Protein AF-A0A8S3HE73-F1 (afdb_monomer)

pLDDT: mean 87.3, std 14.43, range [41.81, 98.06]

Sequence (164 aa):
MGNTDSKVDFRVAVVQLTSRSQQIEANDESFWDQFWSDKISSVQDIFALVPAAEIRALREELPSNLATLCNKLVDRLQLATEHSCQTQRDQTAAINCVRLLTRLLPYIFEEPEWRGFFWSDIPTGQQQATSNGEYASKPPLAERLLQTLADLLFCPDFTVASKK

Radius of gyration: 16.89 Å; Cα contacts (8 Å, |Δi|>4): 157; chains: 1; bounding box: 48×29×42 Å

Nearest PDB structures (foldseek):
  3euh-assembly1_B  TM=2.534E-01  e=1.712E+00  Escherichia coli K-12

Foldseek 3Di:
DQQVVLLVVLLVLLCVLLDQPDQDDLPPCVSLVSQLFPSDDDLVSVPVSNDLVSLLSCCPRPVVSVLSSLLSLLVLLVVLLVVLVPDPSSLSSNVSSVSNCVNRVVSNVVDVVCCCQQQPFDQPPDPDDDPPRDPPTDGGSNVSNVVSVVSQCPRYPRNDDDDD

Mean predicted aligned error: 6.6 Å

Secondary structure (DSSP, 8-state):
-HHHHHHHHHHHHHHHHH-TT-PPPTT-HHHHGGGGSTT---HHHHHHHS-HHHHHHHHHH-HHHHHHHHHHHHHHHHHHHHTTT-SHHHHHHHHHHHHHHHHHHHHHTTSTTHHHHHHS-B---SS-B-TTS-B-PBPPHHHHHHHHHHHHTT-BTTTB----

Solvent-accessible surface area (backbone atoms only — not comparable to full-atom values): 9473 Å² total; per-residue (Å²): 132,67,67,62,60,30,47,50,53,45,38,50,53,50,49,56,70,58,42,92,84,65,87,71,64,90,81,47,55,80,66,59,51,57,70,32,36,83,54,64,88,52,65,67,55,50,58,68,62,54,45,70,67,55,56,47,48,24,54,72,77,39,41,69,47,50,52,48,49,54,48,52,39,43,53,49,37,43,55,23,52,77,56,48,34,75,43,73,68,33,43,45,25,36,53,34,29,52,46,49,48,67,66,45,48,69,60,53,63,72,42,71,71,52,52,52,69,31,65,39,67,48,82,61,81,87,73,64,80,48,101,80,75,54,76,69,55,55,70,20,56,48,56,52,44,52,52,42,52,58,52,48,63,66,26,57,77,70,64,31,82,63,87,126

Structure (mmCIF, N/CA/C/O backbone):
data_AF-A0A8S3HE73-F1
#
_entry.id   AF-A0A8S3HE73-F1
#
loop_
_atom_site.group_PDB
_atom_site.id
_atom_site.type_symbol
_atom_site.label_atom_id
_atom_site.label_alt_id
_atom_site.label_comp_id
_atom_site.label_asym_id
_atom_site.label_entity_id
_atom_site.label_seq_id
_atom_site.pdbx_PDB_ins_code
_atom_site.Cartn_x
_atom_site.Cartn_y
_atom_site.Cartn_z
_atom_site.occupancy
_atom_site.B_iso_or_equiv
_atom_site.auth_seq_id
_atom_site.auth_comp_id
_atom_site.auth_asym_id
_atom_site.auth_atom_id
_atom_site.pdbx_PDB_model_num
ATOM 1 N N . MET A 1 1 ? 26.182 4.256 5.878 1.00 43.91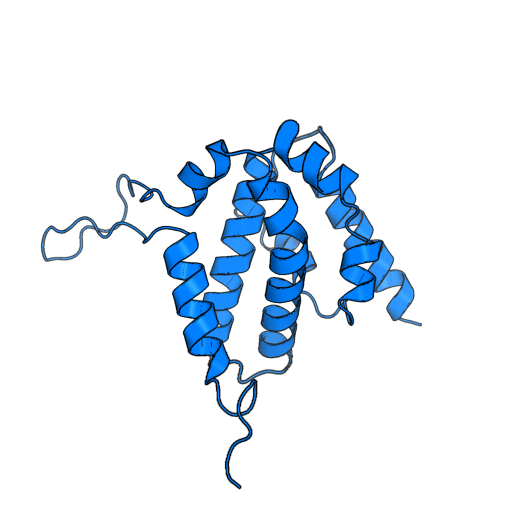 1 MET A N 1
ATOM 2 C CA . MET A 1 1 ? 25.380 4.734 7.025 1.00 43.91 1 MET A CA 1
ATOM 3 C C . MET A 1 1 ? 23.895 4.985 6.694 1.00 43.91 1 MET A C 1
ATOM 5 O O . MET A 1 1 ? 23.183 5.380 7.592 1.00 43.91 1 MET A O 1
ATOM 9 N N . GLY A 1 2 ? 23.367 4.683 5.492 1.00 59.25 2 GLY A N 1
ATOM 10 C CA . GLY A 1 2 ? 22.002 5.109 5.098 1.00 59.25 2 GLY A CA 1
ATOM 11 C C . GLY A 1 2 ? 20.815 4.163 5.372 1.00 59.25 2 GLY A C 1
ATOM 12 O O . GLY A 1 2 ? 19.680 4.548 5.117 1.00 59.25 2 GLY A O 1
ATOM 13 N N . ASN A 1 3 ? 21.026 2.935 5.866 1.00 60.81 3 ASN A N 1
ATOM 14 C CA . ASN A 1 3 ? 19.926 1.960 6.019 1.00 60.81 3 ASN A CA 1
ATOM 15 C C . ASN A 1 3 ? 19.119 2.150 7.321 1.00 60.81 3 ASN A C 1
ATOM 17 O O . ASN A 1 3 ? 17.945 1.805 7.375 1.00 60.81 3 ASN A O 1
ATOM 21 N N . THR A 1 4 ? 19.735 2.688 8.378 1.00 67.50 4 THR A N 1
ATOM 22 C CA . THR A 1 4 ? 19.054 2.904 9.667 1.00 67.50 4 THR A CA 1
ATOM 23 C C . THR A 1 4 ? 18.097 4.091 9.586 1.00 67.50 4 THR A C 1
ATOM 25 O O . THR A 1 4 ? 16.930 3.940 9.934 1.00 67.50 4 THR A O 1
ATOM 28 N N . ASP A 1 5 ? 18.552 5.220 9.037 1.00 75.44 5 ASP A N 1
ATOM 29 C CA . ASP A 1 5 ? 17.733 6.432 8.878 1.00 75.44 5 ASP A CA 1
ATOM 30 C C . ASP A 1 5 ? 16.525 6.176 7.963 1.00 75.44 5 ASP A C 1
ATOM 32 O O . ASP A 1 5 ? 15.401 6.542 8.287 1.00 75.44 5 ASP A O 1
ATOM 36 N N . SER A 1 6 ? 16.727 5.407 6.888 1.00 83.12 6 SER A N 1
ATOM 37 C CA . SER A 1 6 ? 15.666 4.991 5.962 1.00 83.12 6 SER A CA 1
ATOM 38 C C . SER A 1 6 ? 14.524 4.225 6.649 1.00 83.12 6 SER A C 1
ATOM 40 O O . SER A 1 6 ? 13.349 4.451 6.355 1.00 83.12 6 SER A O 1
ATOM 42 N N . LYS A 1 7 ? 14.850 3.338 7.600 1.00 87.50 7 LYS A N 1
ATOM 43 C CA . LYS A 1 7 ? 13.852 2.582 8.374 1.00 87.50 7 LYS A CA 1
ATOM 44 C C . LYS A 1 7 ? 13.150 3.449 9.414 1.00 87.50 7 LYS A C 1
ATOM 46 O O . LYS A 1 7 ? 11.967 3.235 9.669 1.00 87.50 7 LYS A O 1
ATOM 51 N N . VAL A 1 8 ? 13.865 4.407 10.007 1.00 89.88 8 VAL A N 1
ATOM 52 C CA . VAL A 1 8 ? 13.289 5.379 10.946 1.00 89.88 8 VAL A CA 1
ATOM 53 C C . VAL A 1 8 ? 12.263 6.251 10.229 1.00 89.88 8 VAL A C 1
ATOM 55 O O . VAL A 1 8 ? 11.138 6.348 10.707 1.00 89.88 8 VAL A O 1
ATOM 58 N N . ASP A 1 9 ? 12.596 6.790 9.057 1.00 89.94 9 ASP A N 1
ATOM 59 C CA . ASP A 1 9 ? 11.673 7.600 8.254 1.00 89.94 9 ASP A CA 1
ATOM 60 C C . ASP A 1 9 ? 10.403 6.824 7.888 1.00 89.94 9 ASP A C 1
ATOM 62 O O . ASP A 1 9 ? 9.289 7.300 8.102 1.00 89.94 9 ASP A O 1
ATOM 66 N N . PHE A 1 10 ? 10.555 5.587 7.398 1.00 92.38 10 PHE A N 1
ATOM 67 C CA . PHE A 1 10 ? 9.403 4.738 7.095 1.00 92.38 10 PHE A CA 1
ATOM 68 C C . PHE A 1 10 ? 8.551 4.477 8.343 1.00 92.38 10 PHE A C 1
ATOM 70 O O . PHE A 1 10 ? 7.323 4.526 8.294 1.00 92.38 10 PHE A O 1
ATOM 77 N N . ARG A 1 11 ? 9.191 4.238 9.492 1.00 93.12 11 ARG A N 1
ATOM 78 C CA . ARG A 1 11 ? 8.477 4.043 10.753 1.00 93.12 11 ARG A CA 1
ATOM 79 C C . ARG A 1 11 ? 7.713 5.295 11.177 1.00 93.12 11 ARG A C 1
ATOM 81 O O . ARG A 1 11 ? 6.595 5.162 11.667 1.00 93.12 11 ARG A O 1
ATOM 88 N N . VAL A 1 12 ? 8.280 6.484 10.977 1.00 92.25 12 VAL A N 1
ATOM 89 C CA . VAL A 1 12 ? 7.593 7.759 11.227 1.00 92.25 12 VAL A CA 1
ATOM 90 C C . VAL A 1 12 ? 6.347 7.869 10.350 1.00 92.25 12 VAL A C 1
ATOM 92 O O . VAL A 1 12 ? 5.284 8.178 10.881 1.00 92.25 12 VAL A O 1
ATOM 95 N N . ALA A 1 13 ? 6.434 7.526 9.061 1.00 92.69 13 ALA A N 1
ATOM 96 C CA . ALA A 1 13 ? 5.276 7.519 8.165 1.00 92.69 13 ALA A CA 1
ATOM 97 C C . ALA A 1 13 ? 4.184 6.528 8.615 1.00 92.69 13 ALA A C 1
ATOM 99 O O . ALA A 1 13 ? 3.003 6.871 8.622 1.00 92.69 13 ALA A O 1
ATOM 100 N N . VAL A 1 14 ? 4.559 5.321 9.063 1.00 93.12 14 VAL A N 1
ATOM 101 C CA . VAL A 1 14 ? 3.610 4.333 9.619 1.00 93.12 14 VAL A CA 1
ATOM 102 C C . VAL A 1 14 ? 2.937 4.862 10.888 1.00 93.12 14 VAL A C 1
ATOM 104 O O . VAL A 1 14 ? 1.720 4.768 11.027 1.00 93.12 14 VAL A O 1
ATOM 107 N N . VAL A 1 15 ? 3.699 5.467 11.802 1.00 92.69 15 VAL A N 1
ATOM 108 C CA . VAL A 1 15 ? 3.131 6.065 13.017 1.00 92.69 15 VAL A CA 1
ATOM 109 C C . VAL A 1 15 ? 2.181 7.206 12.657 1.00 92.69 15 VAL A C 1
ATOM 111 O O . VAL A 1 15 ? 1.071 7.237 13.180 1.00 92.69 15 VAL A O 1
ATOM 114 N N . GLN A 1 16 ? 2.558 8.086 11.726 1.00 92.06 16 GLN A N 1
ATOM 115 C CA . GLN A 1 16 ? 1.697 9.167 11.237 1.00 92.06 16 GLN A CA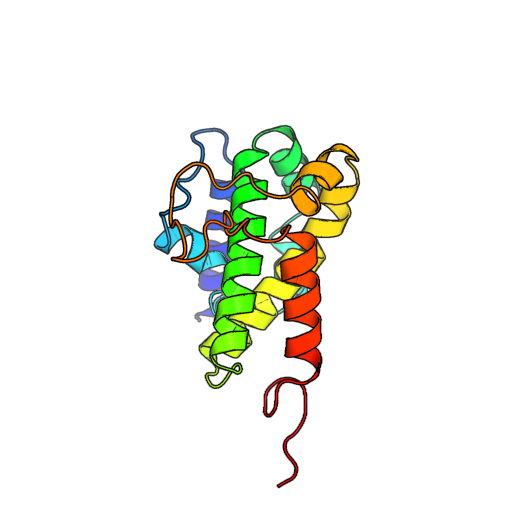 1
ATOM 116 C C . GLN A 1 16 ? 0.390 8.628 10.646 1.00 92.06 16 GLN A C 1
ATOM 118 O O . GLN A 1 16 ? -0.677 9.112 11.019 1.00 92.06 16 GLN A O 1
ATOM 123 N N . LEU A 1 17 ? 0.462 7.571 9.827 1.00 92.19 17 LEU A N 1
ATOM 124 C CA . LEU A 1 17 ? -0.700 6.891 9.245 1.00 92.19 17 LEU A CA 1
ATOM 125 C C . LEU A 1 17 ? -1.701 6.413 10.310 1.00 92.19 17 LEU A C 1
ATOM 127 O O . LEU A 1 17 ? -2.909 6.496 10.090 1.00 92.19 17 LEU A O 1
ATOM 131 N N . THR A 1 18 ? -1.193 5.932 11.451 1.00 88.44 18 THR A N 1
ATOM 132 C CA . THR A 1 18 ? -1.990 5.413 12.582 1.00 88.44 18 THR A CA 1
ATOM 133 C C . THR A 1 18 ? -2.355 6.465 13.637 1.00 88.44 18 THR A C 1
ATOM 135 O O . THR A 1 18 ? -3.164 6.194 14.522 1.00 88.44 18 THR A O 1
ATOM 138 N N . SER A 1 19 ? -1.768 7.663 13.586 1.00 85.31 19 SER A N 1
ATOM 139 C CA . SER A 1 19 ? -1.954 8.677 14.626 1.00 85.31 19 SER A CA 1
ATOM 140 C C . SER A 1 19 ? -3.260 9.459 14.420 1.00 85.31 19 SER A C 1
ATOM 142 O O . SER A 1 19 ? -3.499 10.032 13.362 1.00 85.31 19 SER A O 1
ATOM 144 N N . ARG A 1 20 ? -4.112 9.484 15.456 1.00 64.69 20 ARG A N 1
ATOM 145 C CA . ARG A 1 20 ? -5.529 9.923 15.458 1.00 64.69 20 ARG A CA 1
ATOM 146 C C . ARG A 1 20 ? -5.817 11.406 15.139 1.00 64.69 20 ARG A C 1
ATOM 148 O O . ARG A 1 20 ? -6.930 11.864 15.379 1.00 64.69 20 ARG A O 1
ATOM 155 N N . SER A 1 21 ? -4.852 12.183 14.659 1.00 65.12 21 SER A N 1
ATOM 156 C CA . SER A 1 21 ? -4.981 13.647 14.622 1.00 65.12 21 SER A CA 1
ATOM 157 C C . SER A 1 21 ? -5.761 14.166 13.410 1.00 65.12 21 SER A C 1
ATOM 159 O O . SER A 1 21 ? -6.477 15.155 13.544 1.00 65.12 21 SER A O 1
ATOM 161 N N . GLN A 1 22 ? -5.647 13.526 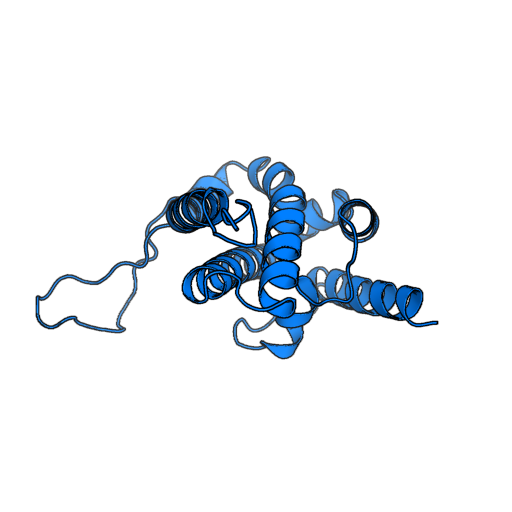12.239 1.00 70.81 22 GLN A N 1
ATOM 162 C CA . GLN A 1 22 ? -6.354 13.943 11.022 1.00 70.81 22 GLN A CA 1
ATOM 163 C C . GLN A 1 22 ? -6.297 12.852 9.942 1.00 70.81 22 GLN A C 1
ATOM 165 O O . GLN A 1 22 ? -5.310 12.124 9.838 1.00 70.81 22 GLN A O 1
ATOM 170 N N . GLN A 1 23 ? -7.345 12.755 9.119 1.00 83.69 23 GLN A N 1
ATOM 171 C CA . GLN A 1 23 ? -7.279 11.997 7.869 1.00 83.69 23 GLN A CA 1
ATOM 172 C C . GLN A 1 23 ? -6.192 12.602 6.974 1.00 83.69 23 GLN A C 1
ATOM 174 O O . GLN A 1 23 ? -6.145 13.819 6.798 1.00 83.69 23 GLN A O 1
ATOM 179 N N . ILE A 1 24 ? -5.335 11.755 6.411 1.00 91.50 24 ILE A N 1
ATOM 180 C CA . ILE A 1 24 ? -4.271 12.201 5.510 1.00 91.50 24 ILE A CA 1
ATOM 181 C C . ILE A 1 24 ? -4.881 12.473 4.139 1.00 91.50 24 ILE A C 1
ATOM 183 O O . ILE A 1 24 ? -5.667 11.666 3.632 1.00 91.50 24 ILE A O 1
ATOM 187 N N . GLU A 1 25 ? -4.545 13.614 3.543 1.00 91.69 25 GLU A N 1
ATOM 188 C CA . GLU A 1 25 ? -5.102 13.991 2.250 1.00 91.69 25 GLU A CA 1
ATOM 189 C C . GLU A 1 25 ? -4.628 13.028 1.148 1.00 91.69 25 GLU A C 1
ATOM 191 O O . GLU A 1 25 ? -3.452 12.675 1.034 1.00 91.69 25 GLU A O 1
ATOM 196 N N . ALA A 1 26 ? -5.557 12.580 0.301 1.00 92.19 26 ALA A N 1
ATOM 197 C CA . ALA A 1 26 ? -5.249 11.616 -0.755 1.00 92.19 26 ALA A CA 1
ATOM 198 C C . ALA A 1 26 ? -4.322 12.185 -1.850 1.00 92.19 26 ALA A C 1
ATOM 200 O O . ALA A 1 26 ? -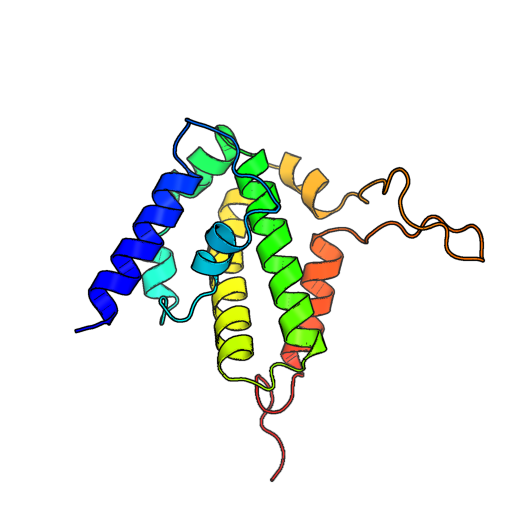3.718 11.422 -2.600 1.00 92.19 26 ALA A O 1
ATOM 201 N N . ASN A 1 27 ? -4.211 13.509 -1.958 1.00 92.69 27 ASN A N 1
ATOM 202 C CA . ASN A 1 27 ? -3.346 14.227 -2.899 1.00 92.69 27 ASN A CA 1
ATOM 203 C C . ASN A 1 27 ? -1.950 14.548 -2.326 1.00 92.69 27 ASN A C 1
ATOM 205 O O . ASN A 1 27 ? -1.129 15.100 -3.056 1.00 92.69 27 ASN A O 1
ATOM 209 N N . ASP A 1 28 ? -1.658 14.209 -1.063 1.00 94.44 28 ASP A N 1
ATOM 210 C CA . ASP A 1 28 ? -0.321 14.378 -0.483 1.00 94.44 28 ASP A CA 1
ATOM 211 C C . ASP A 1 28 ? 0.633 13.285 -0.992 1.00 94.44 28 ASP A C 1
ATOM 213 O O . ASP A 1 28 ? 0.992 12.340 -0.288 1.00 94.44 28 ASP A O 1
ATOM 217 N N . GLU A 1 29 ? 1.032 13.391 -2.261 1.00 93.25 29 GLU A N 1
ATOM 218 C CA . GLU A 1 29 ? 1.936 12.422 -2.892 1.00 93.25 29 GLU A CA 1
ATOM 219 C C . GLU A 1 29 ? 3.268 12.306 -2.143 1.00 93.25 29 GLU A C 1
ATOM 221 O O . GLU A 1 29 ? 3.855 11.229 -2.105 1.00 93.25 29 GLU A O 1
ATOM 226 N N . SER A 1 30 ? 3.724 13.386 -1.496 1.00 92.94 30 SER A N 1
ATOM 227 C CA . SER A 1 30 ? 4.976 13.396 -0.735 1.00 92.94 30 SER A CA 1
ATOM 228 C C . SER A 1 30 ? 4.924 12.475 0.484 1.00 92.94 30 SER A C 1
ATOM 230 O O . SER A 1 30 ? 5.914 11.818 0.816 1.00 92.94 30 SER A O 1
ATOM 232 N N . PHE A 1 31 ? 3.759 12.381 1.128 1.00 94.00 31 PHE A N 1
ATOM 233 C CA . PHE A 1 31 ? 3.516 11.429 2.197 1.00 94.00 31 PHE A CA 1
ATOM 234 C C . PHE A 1 31 ? 3.445 9.997 1.658 1.00 94.00 31 PHE A C 1
ATOM 236 O O . PHE A 1 31 ? 4.170 9.118 2.134 1.00 94.00 31 PHE A O 1
ATOM 243 N N . TRP A 1 32 ? 2.606 9.756 0.646 1.00 95.44 32 TRP A N 1
ATOM 244 C CA . TRP A 1 32 ? 2.347 8.401 0.153 1.00 95.44 32 TRP A CA 1
ATOM 245 C C . TRP A 1 32 ? 3.570 7.766 -0.531 1.00 95.44 32 TRP A C 1
ATOM 247 O O . TRP A 1 32 ? 3.817 6.573 -0.338 1.00 95.44 32 TRP A O 1
ATOM 257 N N . ASP A 1 33 ? 4.400 8.553 -1.225 1.00 94.12 33 ASP A N 1
ATOM 258 C CA . ASP A 1 33 ? 5.629 8.079 -1.884 1.00 94.12 33 ASP A CA 1
ATOM 259 C C . ASP A 1 33 ? 6.615 7.399 -0.920 1.00 94.12 33 ASP A C 1
ATOM 261 O O . ASP A 1 33 ? 7.424 6.561 -1.331 1.00 94.12 33 ASP A O 1
ATOM 265 N N . GLN A 1 34 ? 6.541 7.702 0.380 1.00 93.38 34 GLN A N 1
ATOM 266 C CA . GLN A 1 34 ? 7.410 7.098 1.389 1.00 93.38 34 GLN A CA 1
ATOM 267 C C . GLN A 1 34 ? 7.208 5.578 1.498 1.00 93.38 34 GLN A C 1
ATOM 269 O O . GLN A 1 34 ? 8.168 4.861 1.794 1.00 93.38 34 GLN A O 1
ATOM 274 N N . PHE A 1 35 ? 6.006 5.070 1.198 1.00 94.44 35 PHE A N 1
ATOM 275 C CA . PHE A 1 35 ? 5.645 3.661 1.387 1.00 94.44 35 PHE A CA 1
ATOM 276 C C . PHE A 1 35 ? 6.234 2.710 0.337 1.00 94.44 35 PHE A C 1
ATOM 278 O O . PHE A 1 35 ? 6.464 1.538 0.629 1.00 94.44 35 PHE A O 1
ATOM 285 N N . TRP A 1 36 ? 6.520 3.197 -0.869 1.00 93.94 36 TRP A N 1
ATOM 286 C CA . TRP A 1 36 ? 7.139 2.414 -1.949 1.00 93.94 36 TRP A CA 1
ATOM 287 C C . TRP A 1 36 ? 8.510 2.956 -2.363 1.00 93.94 36 TRP A C 1
ATOM 289 O O . TRP A 1 36 ? 9.037 2.596 -3.416 1.00 93.94 36 TRP A O 1
ATOM 299 N N . SER A 1 37 ? 9.098 3.810 -1.525 1.00 86.25 37 SER A N 1
ATOM 300 C CA . SER A 1 37 ? 10.451 4.323 -1.716 1.00 86.25 37 SER A CA 1
ATOM 301 C C . SER A 1 37 ? 11.516 3.220 -1.610 1.00 86.25 37 SER A C 1
ATOM 303 O O . SER A 1 37 ? 11.278 2.118 -1.112 1.00 86.25 37 SER A O 1
ATOM 305 N N . ASP A 1 38 ? 12.724 3.535 -2.065 1.00 80.62 38 ASP A N 1
ATOM 306 C CA . ASP A 1 38 ? 13.927 2.696 -1.995 1.00 80.62 38 ASP A CA 1
ATOM 307 C C . ASP A 1 38 ? 14.478 2.508 -0.569 1.00 80.62 38 ASP A C 1
ATOM 309 O O . ASP A 1 38 ? 15.372 1.690 -0.344 1.00 80.62 38 ASP A O 1
ATOM 313 N N . LYS A 1 39 ? 13.897 3.206 0.412 1.00 77.19 39 LYS A N 1
ATOM 314 C CA . LYS A 1 39 ? 14.231 3.123 1.840 1.00 77.19 39 LYS A CA 1
ATOM 315 C C . LYS A 1 39 ? 13.969 1.744 2.454 1.00 77.19 39 LYS A C 1
ATOM 317 O O . LYS A 1 39 ? 14.547 1.412 3.490 1.00 77.19 39 LYS A O 1
ATOM 322 N N . ILE A 1 40 ? 13.119 0.929 1.827 1.00 79.38 40 ILE A N 1
ATOM 323 C CA . ILE A 1 40 ? 12.789 -0.425 2.281 1.00 79.38 40 ILE A CA 1
ATOM 324 C C . ILE A 1 40 ? 13.382 -1.443 1.318 1.00 79.38 40 ILE A C 1
ATOM 326 O O . ILE A 1 40 ? 13.009 -1.515 0.147 1.00 79.38 40 ILE A O 1
ATOM 330 N N . SER A 1 41 ? 14.272 -2.283 1.840 1.00 79.50 41 SER A N 1
ATOM 331 C CA . SER A 1 41 ? 15.016 -3.248 1.029 1.00 79.50 41 SER A CA 1
ATOM 332 C C . SER A 1 41 ? 14.471 -4.677 1.117 1.00 79.50 41 SER A C 1
ATOM 334 O O . SER A 1 41 ? 14.659 -5.455 0.178 1.00 79.50 41 SER A O 1
ATOM 336 N N . SER A 1 42 ? 13.731 -5.035 2.174 1.00 89.56 42 SER A N 1
ATOM 337 C CA . SER A 1 42 ? 13.294 -6.418 2.408 1.00 89.56 42 SER A CA 1
ATOM 338 C C . SER A 1 42 ? 11.847 -6.552 2.892 1.00 89.56 42 SE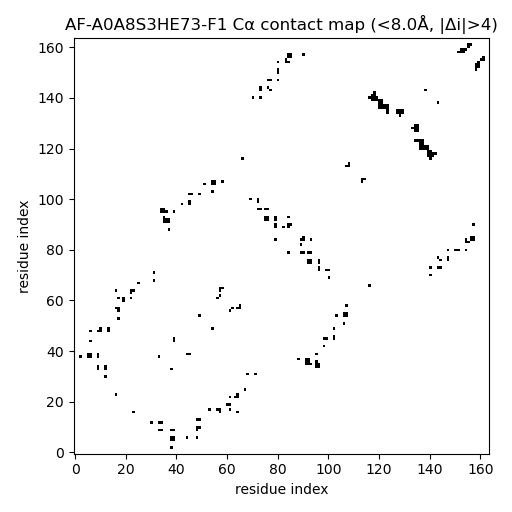R A C 1
ATOM 340 O O . SER A 1 42 ? 11.268 -5.644 3.484 1.00 89.56 42 SER A O 1
ATOM 342 N N . VAL A 1 43 ? 11.257 -7.730 2.664 1.00 92.56 43 VAL A N 1
ATOM 343 C CA . VAL A 1 43 ? 9.934 -8.073 3.212 1.00 92.56 43 VAL A CA 1
ATOM 344 C C . VAL A 1 43 ? 9.980 -8.215 4.738 1.00 92.56 43 VAL A C 1
ATOM 346 O O . VAL A 1 43 ? 9.020 -7.868 5.416 1.00 92.56 43 VAL A O 1
ATOM 349 N N . GLN A 1 44 ? 11.110 -8.661 5.293 1.00 93.62 44 GLN A N 1
ATOM 350 C CA . GLN A 1 44 ? 11.318 -8.772 6.736 1.00 93.62 44 GLN A CA 1
ATOM 351 C C . GLN A 1 44 ? 11.212 -7.403 7.416 1.00 93.62 44 GLN A C 1
ATOM 353 O O . GLN A 1 44 ? 10.577 -7.293 8.463 1.00 93.62 44 GLN A O 1
ATOM 358 N N . ASP A 1 45 ? 11.760 -6.356 6.791 1.00 91.38 45 ASP A N 1
ATOM 359 C CA . ASP A 1 45 ? 11.652 -4.987 7.299 1.00 91.38 45 ASP A CA 1
ATOM 360 C C . ASP A 1 45 ? 10.199 -4.505 7.323 1.00 91.38 45 ASP A C 1
ATOM 362 O O . ASP A 1 45 ? 9.768 -3.948 8.326 1.00 91.38 45 ASP A O 1
ATOM 366 N N . ILE A 1 46 ? 9.410 -4.785 6.280 1.00 93.88 46 ILE A N 1
ATOM 367 C CA . ILE A 1 46 ? 7.972 -4.460 6.265 1.00 93.88 46 ILE A CA 1
ATOM 368 C C . ILE A 1 46 ? 7.242 -5.130 7.431 1.00 93.88 46 ILE A C 1
ATOM 370 O O . ILE A 1 46 ? 6.468 -4.487 8.136 1.00 93.88 46 ILE A O 1
ATOM 374 N N . PHE A 1 47 ? 7.490 -6.419 7.660 1.00 94.12 47 PHE A N 1
ATOM 375 C CA . PHE A 1 47 ? 6.811 -7.164 8.721 1.00 94.12 47 PHE A CA 1
ATOM 376 C C . PHE A 1 47 ? 7.205 -6.674 10.120 1.00 94.12 47 PHE A C 1
ATOM 378 O O . PHE A 1 47 ? 6.365 -6.693 11.021 1.00 94.12 47 PHE A O 1
ATOM 385 N N . ALA A 1 48 ? 8.448 -6.218 10.289 1.00 93.62 48 ALA A N 1
ATOM 386 C CA . ALA A 1 48 ? 8.936 -5.634 11.533 1.00 93.62 48 ALA A CA 1
ATOM 387 C C . ALA A 1 48 ? 8.411 -4.205 11.765 1.00 93.62 48 ALA A C 1
ATOM 389 O O . ALA A 1 48 ? 8.039 -3.867 12.886 1.00 93.62 48 ALA A O 1
ATOM 390 N N . LEU A 1 49 ? 8.373 -3.371 10.722 1.00 93.69 49 LEU A N 1
ATOM 391 C CA . LEU A 1 49 ? 8.028 -1.946 10.811 1.00 93.69 49 LEU A CA 1
ATOM 392 C C . LEU A 1 49 ? 6.520 -1.671 10.727 1.00 93.69 49 LEU A C 1
ATOM 394 O O . LEU A 1 49 ? 6.092 -0.586 11.123 1.00 93.69 49 LEU A O 1
ATOM 398 N N . VAL A 1 50 ? 5.727 -2.641 10.257 1.00 95.69 50 VAL A N 1
ATOM 399 C CA . VAL A 1 50 ? 4.256 -2.591 10.194 1.00 95.69 50 VAL A CA 1
ATOM 400 C C . VAL A 1 50 ? 3.659 -3.756 11.009 1.00 95.69 50 VAL A C 1
ATOM 402 O O . VAL A 1 50 ? 3.358 -4.829 10.463 1.00 95.69 50 VAL A O 1
ATOM 405 N N . PRO A 1 51 ? 3.517 -3.612 12.340 1.00 96.50 51 PRO A N 1
ATOM 406 C CA . PRO A 1 51 ? 2.966 -4.647 13.213 1.00 96.50 51 PRO A CA 1
ATOM 407 C C . PRO A 1 51 ? 1.488 -4.947 12.934 1.00 96.50 51 PRO A C 1
ATOM 409 O O . PRO A 1 51 ? 0.705 -4.064 12.602 1.00 96.50 51 PRO A O 1
ATOM 412 N N . ALA A 1 52 ? 1.073 -6.196 13.159 1.00 97.44 52 ALA A N 1
ATOM 413 C CA . ALA A 1 52 ? -0.309 -6.631 12.935 1.00 97.44 52 ALA A CA 1
ATOM 414 C C . ALA A 1 52 ? -1.325 -5.842 13.778 1.00 97.44 52 ALA A C 1
ATOM 416 O O . ALA A 1 52 ? -2.404 -5.510 13.300 1.00 97.44 52 ALA A O 1
ATOM 417 N N . ALA A 1 53 ? -0.965 -5.532 15.027 1.00 96.50 53 ALA A N 1
ATOM 418 C CA . ALA A 1 53 ? -1.804 -4.747 15.928 1.00 96.50 53 ALA A CA 1
ATOM 419 C C . ALA A 1 53 ? -2.080 -3.339 15.378 1.00 96.50 53 ALA A C 1
ATOM 421 O O . ALA A 1 53 ? -3.204 -2.865 15.471 1.00 96.50 53 ALA A O 1
ATOM 422 N N . GLU A 1 54 ? -1.090 -2.709 14.742 1.00 96.12 54 GLU A N 1
ATOM 423 C CA . GLU A 1 54 ? -1.247 -1.379 14.147 1.00 96.12 54 GLU A CA 1
ATOM 424 C C . GLU A 1 54 ? -2.100 -1.403 12.884 1.00 96.12 54 GLU A C 1
ATOM 426 O O . GLU A 1 54 ? -2.867 -0.477 12.663 1.00 96.12 54 GLU A O 1
ATOM 431 N N . ILE A 1 55 ? -2.033 -2.473 12.085 1.00 97.50 55 ILE A N 1
ATOM 432 C CA . ILE A 1 55 ? -2.906 -2.625 10.911 1.00 97.50 55 ILE A CA 1
ATOM 433 C C . ILE A 1 55 ? -4.368 -2.769 11.351 1.00 97.50 55 ILE A C 1
ATOM 435 O O . ILE A 1 55 ? -5.247 -2.144 10.763 1.00 97.50 55 ILE A O 1
ATOM 439 N N . ARG A 1 56 ? -4.633 -3.556 12.403 1.00 97.31 56 ARG A N 1
ATOM 440 C CA . ARG A 1 56 ? -5.985 -3.697 12.969 1.00 97.31 56 ARG A CA 1
ATOM 441 C C . ARG A 1 56 ? -6.482 -2.393 13.588 1.00 97.31 56 ARG A C 1
ATOM 443 O O . ARG A 1 56 ? -7.592 -1.978 13.282 1.00 97.31 56 ARG A O 1
ATOM 450 N N . ALA A 1 57 ? -5.637 -1.705 14.357 1.00 95.00 57 ALA A N 1
ATOM 451 C CA . ALA A 1 57 ? -5.965 -0.387 14.894 1.00 95.00 57 ALA A CA 1
ATOM 452 C C . ALA A 1 57 ? -6.257 0.620 13.770 1.00 95.00 57 ALA A C 1
ATOM 454 O O . ALA A 1 57 ? -7.248 1.333 13.826 1.00 95.00 57 ALA A O 1
ATOM 455 N N . LEU A 1 58 ? -5.457 0.634 12.699 1.00 95.62 58 LEU A N 1
ATOM 456 C CA . LEU A 1 58 ? -5.691 1.489 11.537 1.00 95.62 58 LEU A CA 1
ATOM 457 C C . LEU A 1 58 ? -7.027 1.174 10.849 1.00 95.62 58 LEU A C 1
ATOM 459 O O . LEU A 1 58 ? -7.756 2.088 10.477 1.00 95.62 58 LEU A O 1
ATOM 463 N N . ARG A 1 59 ? -7.356 -0.113 10.697 1.00 96.12 59 ARG A N 1
ATOM 464 C CA . ARG A 1 59 ? -8.625 -0.585 10.127 1.00 96.12 59 ARG A CA 1
ATOM 465 C C . ARG A 1 59 ? -9.831 -0.128 10.952 1.00 96.12 59 ARG A C 1
ATOM 467 O O . ARG A 1 59 ? -10.843 0.240 10.368 1.00 96.12 59 ARG A O 1
ATOM 474 N N . GLU A 1 60 ? -9.723 -0.174 12.275 1.00 94.12 60 GLU A N 1
ATOM 475 C CA . GLU A 1 60 ? -10.815 0.132 13.207 1.00 94.12 60 GLU A CA 1
ATOM 476 C C . GLU A 1 60 ? -10.967 1.635 13.466 1.00 94.12 60 GLU A C 1
ATOM 478 O O . GLU A 1 60 ? -12.080 2.152 13.514 1.00 94.12 60 GLU A O 1
ATOM 483 N N . GLU A 1 61 ? -9.854 2.350 13.619 1.00 93.56 61 GLU A N 1
ATOM 484 C CA . GLU A 1 61 ? -9.849 3.746 14.062 1.00 93.56 61 GLU A CA 1
ATOM 485 C C . GLU A 1 61 ? -9.779 4.744 12.902 1.00 93.56 61 GLU A C 1
ATOM 487 O O . GLU A 1 61 ? -10.301 5.853 13.011 1.00 93.56 61 GLU A O 1
ATOM 492 N N . LEU A 1 62 ? -9.129 4.376 11.794 1.00 94.44 62 LEU A N 1
ATOM 493 C CA . LEU A 1 62 ? -8.863 5.256 10.651 1.00 94.44 62 LEU A CA 1
ATOM 494 C C . LEU A 1 62 ? -9.070 4.522 9.303 1.00 94.44 62 LEU A C 1
ATOM 496 O O . LEU A 1 62 ? -8.177 4.534 8.444 1.00 94.44 62 LEU A O 1
ATOM 500 N N . PRO A 1 63 ? -10.247 3.905 9.059 1.00 94.44 63 PRO A N 1
ATOM 501 C CA . PRO A 1 63 ? -10.501 3.105 7.856 1.00 94.44 63 PRO A CA 1
ATOM 502 C C . PRO A 1 63 ? -10.296 3.891 6.552 1.00 94.44 63 PRO A C 1
ATOM 504 O O . PRO A 1 63 ? -9.814 3.333 5.568 1.00 94.44 63 PRO A O 1
ATOM 507 N N . SER A 1 64 ? -10.571 5.200 6.538 1.00 93.81 64 SER A N 1
ATOM 508 C CA . SER A 1 64 ? -10.333 6.064 5.371 1.00 93.81 64 SER A CA 1
ATOM 509 C C . SER A 1 64 ? -8.853 6.142 4.974 1.00 93.81 64 SER A C 1
ATOM 511 O O . SER A 1 64 ? -8.534 6.132 3.782 1.00 93.81 64 SER A O 1
ATOM 513 N N . ASN A 1 65 ? -7.933 6.175 5.947 1.00 95.19 65 ASN A N 1
ATOM 514 C CA . ASN A 1 65 ? -6.492 6.182 5.676 1.00 95.19 65 ASN A CA 1
ATOM 515 C C . ASN A 1 65 ? -6.053 4.838 5.082 1.00 95.19 65 ASN A C 1
ATOM 517 O O . ASN A 1 65 ? -5.307 4.811 4.105 1.00 95.19 65 ASN A O 1
ATOM 521 N N . LEU A 1 66 ? -6.553 3.723 5.625 1.00 96.62 66 LEU A N 1
ATOM 522 C CA . LEU A 1 66 ? -6.261 2.385 5.108 1.00 96.62 66 LEU A CA 1
ATOM 523 C C . LEU A 1 66 ? -6.813 2.177 3.693 1.00 96.62 66 LEU A C 1
ATOM 525 O O . LEU A 1 66 ? -6.114 1.642 2.831 1.00 96.62 66 LEU A O 1
ATOM 529 N N . ALA A 1 67 ? -8.032 2.648 3.426 1.00 95.62 67 ALA A N 1
ATOM 530 C CA . ALA A 1 67 ? -8.636 2.625 2.098 1.00 95.62 67 ALA A CA 1
ATOM 531 C C . ALA A 1 67 ? -7.828 3.458 1.088 1.00 95.62 67 ALA A C 1
ATOM 533 O O . ALA A 1 67 ? -7.591 3.015 -0.040 1.00 95.62 67 ALA A O 1
ATOM 534 N N . THR A 1 68 ? -7.358 4.640 1.498 1.00 95.81 68 THR A N 1
ATOM 535 C CA . THR A 1 68 ? -6.508 5.504 0.665 1.00 95.81 68 THR A CA 1
ATOM 536 C C . THR A 1 68 ? -5.164 4.840 0.382 1.00 95.81 68 THR A C 1
ATOM 538 O O . THR A 1 68 ? -4.764 4.764 -0.779 1.00 95.81 68 THR A O 1
ATOM 541 N N . LEU A 1 69 ? -4.516 4.263 1.401 1.00 97.38 69 LEU A N 1
ATOM 542 C CA . LEU A 1 69 ? -3.275 3.509 1.231 1.00 97.38 69 LEU A CA 1
ATOM 543 C C . LEU A 1 69 ? -3.457 2.360 0.233 1.00 97.38 69 LEU A C 1
ATOM 545 O O . LEU A 1 69 ? -2.665 2.228 -0.694 1.00 97.38 69 LEU A O 1
ATOM 549 N N . CYS A 1 70 ? -4.514 1.553 0.368 1.00 97.75 70 CYS A N 1
ATOM 550 C CA . CYS A 1 70 ? -4.775 0.449 -0.557 1.00 97.75 70 CYS A CA 1
ATOM 551 C C . CYS A 1 70 ? -4.966 0.941 -2.000 1.00 97.75 70 CYS A C 1
ATOM 553 O O . CYS A 1 70 ? -4.387 0.358 -2.915 1.00 97.75 70 CYS A O 1
ATOM 555 N N . ASN A 1 71 ? -5.716 2.030 -2.208 1.00 96.50 71 ASN A N 1
ATOM 556 C CA . ASN A 1 71 ? -5.866 2.633 -3.535 1.00 96.50 71 ASN A CA 1
ATOM 557 C C . ASN A 1 71 ? -4.523 3.088 -4.106 1.00 96.50 71 ASN A C 1
ATOM 559 O O . ASN A 1 71 ? -4.190 2.702 -5.223 1.00 96.50 71 ASN A O 1
ATOM 563 N N . LYS A 1 72 ? -3.725 3.818 -3.321 1.00 97.50 72 LYS A N 1
ATOM 564 C CA . LYS A 1 72 ? -2.406 4.310 -3.732 1.00 97.50 72 LYS A CA 1
ATOM 565 C C . LYS A 1 72 ? -1.442 3.184 -4.091 1.00 97.50 72 LYS A C 1
ATOM 567 O O . LYS A 1 72 ? -0.749 3.280 -5.097 1.00 97.50 72 LYS A O 1
ATOM 572 N N . LEU A 1 73 ? -1.425 2.096 -3.319 1.00 98.00 73 LEU A N 1
ATOM 573 C CA . LEU A 1 73 ? -0.582 0.934 -3.615 1.00 98.00 73 LEU A CA 1
ATOM 574 C C . LEU A 1 73 ? -0.971 0.271 -4.944 1.00 98.00 73 LEU A C 1
ATOM 576 O O . LEU A 1 73 ? -0.089 -0.115 -5.708 1.00 98.00 73 LEU A O 1
ATOM 580 N N . VAL A 1 74 ? -2.270 0.164 -5.243 1.00 97.69 74 VAL A N 1
ATOM 581 C CA . VAL A 1 74 ? -2.747 -0.401 -6.517 1.00 97.69 74 VAL A CA 1
ATOM 582 C C . VAL A 1 74 ? -2.526 0.567 -7.683 1.00 97.69 74 VAL A C 1
ATOM 584 O O . VAL A 1 74 ? -2.037 0.137 -8.724 1.00 97.69 74 VAL A O 1
ATOM 587 N N . ASP A 1 75 ? -2.813 1.863 -7.515 1.00 95.94 75 ASP A N 1
ATOM 588 C CA . ASP A 1 75 ? -2.524 2.901 -8.518 1.00 95.94 75 ASP A CA 1
ATOM 589 C C . ASP A 1 75 ? -1.019 2.899 -8.867 1.00 95.94 75 ASP A C 1
ATOM 591 O O . ASP A 1 75 ? -0.641 2.942 -10.038 1.00 95.94 75 ASP A O 1
ATOM 595 N N . ARG A 1 76 ? -0.141 2.768 -7.862 1.00 96.69 76 ARG A N 1
ATOM 596 C CA . ARG A 1 76 ? 1.311 2.713 -8.071 1.00 96.69 76 ARG A CA 1
ATOM 597 C C . ARG A 1 76 ? 1.759 1.442 -8.797 1.00 96.69 76 ARG A C 1
ATOM 599 O O . ARG A 1 76 ? 2.662 1.524 -9.629 1.00 96.69 76 ARG A O 1
ATOM 606 N N . LEU A 1 77 ? 1.143 0.289 -8.520 1.00 96.75 77 LEU A N 1
ATOM 607 C CA . LEU A 1 77 ? 1.406 -0.947 -9.268 1.00 96.75 77 LEU A CA 1
ATOM 608 C C . LEU A 1 77 ? 0.992 -0.821 -10.736 1.00 96.75 77 LEU A C 1
ATOM 610 O O . LEU A 1 77 ? 1.739 -1.252 -11.614 1.00 96.75 77 LEU A O 1
ATOM 614 N N . GLN A 1 78 ? -0.165 -0.212 -11.003 1.00 95.75 78 GLN A N 1
ATOM 615 C CA . GLN A 1 78 ? -0.635 0.037 -12.366 1.00 95.75 78 GLN A CA 1
ATOM 616 C C . GLN A 1 78 ? 0.351 0.922 -13.124 1.00 95.75 78 GLN A C 1
ATOM 618 O O . GLN A 1 78 ? 0.839 0.517 -14.174 1.00 95.75 78 GLN A O 1
ATOM 623 N N . LEU A 1 79 ? 0.757 2.044 -12.527 1.00 94.56 79 LEU A N 1
ATOM 624 C CA . LEU A 1 79 ? 1.739 2.949 -13.122 1.00 94.56 79 LEU A CA 1
ATOM 625 C C . LEU A 1 79 ? 3.088 2.261 -13.404 1.00 94.56 79 LEU A C 1
ATOM 627 O O . LEU A 1 79 ? 3.697 2.471 -14.451 1.00 94.56 79 LEU A O 1
ATOM 631 N N . ALA A 1 80 ? 3.568 1.414 -12.489 1.00 93.50 80 ALA A N 1
ATOM 632 C CA . ALA A 1 80 ? 4.795 0.648 -12.714 1.00 93.50 80 ALA A CA 1
ATOM 633 C C . ALA A 1 80 ? 4.650 -0.352 -13.878 1.00 93.50 80 ALA A C 1
ATOM 635 O O . ALA A 1 80 ? 5.615 -0.599 -14.604 1.00 93.50 80 ALA A O 1
ATOM 636 N N . THR A 1 81 ? 3.453 -0.907 -14.074 1.00 92.69 81 THR A N 1
ATOM 637 C CA . THR A 1 81 ? 3.137 -1.867 -15.144 1.00 92.69 81 THR A CA 1
ATOM 638 C C . THR A 1 81 ? 2.984 -1.178 -16.500 1.00 92.69 81 THR A C 1
ATOM 640 O O . THR A 1 81 ? 3.505 -1.678 -17.495 1.00 92.69 81 THR A O 1
ATOM 643 N N . GLU A 1 82 ? 2.360 0.002 -16.544 1.00 91.88 82 GLU A N 1
ATOM 644 C CA . GLU A 1 82 ? 2.241 0.847 -17.745 1.00 91.88 82 GLU A CA 1
ATOM 645 C C . GLU A 1 82 ? 3.614 1.209 -18.330 1.00 91.88 82 GLU A C 1
ATOM 647 O O . GLU A 1 82 ? 3.796 1.226 -19.546 1.00 91.88 82 GLU A O 1
ATOM 652 N N . HIS A 1 83 ? 4.612 1.419 -17.469 1.00 90.69 83 HIS A N 1
ATOM 653 C CA . HIS A 1 83 ? 6.005 1.638 -17.869 1.00 90.69 83 HIS A CA 1
ATOM 654 C C . HIS A 1 83 ? 6.819 0.344 -18.009 1.00 90.69 83 HIS A C 1
ATOM 656 O O . HIS A 1 83 ? 8.046 0.397 -18.085 1.00 90.69 83 HIS A O 1
ATOM 662 N N . SER A 1 84 ? 6.167 -0.823 -18.004 1.00 90.38 84 SER A N 1
ATOM 663 C CA . SER A 1 84 ? 6.794 -2.150 -18.095 1.00 90.38 84 SER A CA 1
ATOM 664 C C . SER A 1 84 ? 7.949 -2.355 -17.108 1.00 90.38 84 SER A C 1
ATOM 666 O O . SER A 1 84 ? 8.925 -3.025 -17.424 1.00 90.38 84 SER A O 1
ATOM 668 N N . CYS A 1 85 ? 7.877 -1.723 -15.931 1.00 91.25 85 CYS A N 1
ATOM 669 C CA . CYS A 1 85 ? 8.910 -1.768 -14.895 1.00 91.25 85 CYS A CA 1
ATOM 670 C C . CYS A 1 85 ? 10.341 -1.531 -15.433 1.00 91.25 85 CYS A C 1
ATOM 672 O O . CYS A 1 85 ? 11.298 -2.153 -14.969 1.00 91.25 85 CYS A O 1
ATOM 674 N N . GLN A 1 86 ? 10.493 -0.634 -16.414 1.00 90.19 86 GLN A N 1
ATOM 675 C CA . GLN A 1 86 ? 11.760 -0.417 -17.126 1.00 90.19 86 GLN A CA 1
ATOM 676 C C . GLN A 1 86 ? 12.881 0.139 -16.239 1.00 90.19 86 GLN A C 1
ATOM 678 O O . GLN A 1 86 ? 14.060 -0.073 -16.521 1.00 90.19 86 GLN A O 1
ATOM 683 N N . THR A 1 87 ? 12.541 0.878 -15.179 1.00 92.50 87 THR A N 1
ATOM 684 C CA . THR A 1 87 ? 13.528 1.516 -14.300 1.00 92.50 87 THR A CA 1
ATOM 685 C C . THR A 1 87 ? 13.665 0.778 -12.971 1.00 92.50 87 THR A C 1
ATOM 687 O O . THR A 1 87 ? 12.692 0.259 -12.427 1.00 92.50 87 THR A O 1
ATOM 690 N N . GLN A 1 88 ? 14.859 0.818 -12.365 1.00 91.62 88 GLN A N 1
ATOM 691 C CA . GLN A 1 88 ? 15.082 0.276 -11.016 1.00 91.62 88 GLN A CA 1
ATOM 692 C C . GLN A 1 88 ? 14.121 0.883 -9.980 1.00 91.62 88 GLN A C 1
ATOM 694 O O . GLN A 1 88 ? 13.708 0.204 -9.037 1.00 91.62 88 GLN A O 1
ATOM 699 N N . ARG A 1 89 ? 13.752 2.161 -10.150 1.00 90.94 89 ARG A N 1
ATOM 700 C CA . ARG A 1 89 ? 12.783 2.850 -9.291 1.00 90.94 89 ARG A CA 1
ATOM 701 C C . ARG A 1 89 ? 11.398 2.216 -9.411 1.00 90.94 89 ARG A C 1
ATOM 703 O O . ARG A 1 89 ? 10.776 1.961 -8.384 1.00 90.94 89 ARG A O 1
ATOM 710 N N . ASP A 1 90 ? 10.933 1.934 -10.626 1.00 92.56 90 ASP A N 1
ATOM 711 C CA . ASP A 1 90 ? 9.622 1.315 -10.849 1.00 92.56 90 ASP A CA 1
ATOM 712 C C . ASP A 1 90 ? 9.584 -0.125 -10.342 1.00 92.56 90 ASP A C 1
ATOM 714 O O . ASP A 1 90 ? 8.635 -0.499 -9.658 1.00 92.56 90 ASP A O 1
ATOM 718 N N . GLN A 1 91 ? 10.652 -0.896 -10.570 1.00 94.19 91 GLN A N 1
ATOM 719 C CA . GLN A 1 91 ? 10.785 -2.255 -10.033 1.00 94.19 91 GLN A CA 1
ATOM 720 C C . GLN A 1 91 ? 10.752 -2.263 -8.501 1.00 94.19 91 GLN A C 1
ATOM 722 O O . GLN A 1 91 ? 10.027 -3.045 -7.888 1.00 94.19 91 GLN A O 1
ATOM 727 N N . THR A 1 92 ? 11.506 -1.360 -7.866 1.00 93.62 92 THR A N 1
ATOM 728 C CA . THR A 1 92 ? 11.545 -1.236 -6.401 1.00 93.62 92 THR A CA 1
ATOM 729 C C . THR A 1 92 ? 10.183 -0.823 -5.849 1.00 93.62 92 THR A C 1
ATOM 731 O O . THR A 1 92 ? 9.704 -1.426 -4.887 1.00 93.62 92 THR A O 1
ATOM 734 N N . ALA A 1 93 ? 9.527 0.148 -6.491 1.00 93.94 93 ALA A N 1
ATOM 735 C CA . ALA A 1 93 ? 8.196 0.586 -6.099 1.00 93.94 93 ALA A CA 1
ATOM 736 C C . ALA A 1 93 ? 7.171 -0.551 -6.216 1.00 93.94 93 ALA A C 1
ATOM 738 O O . ALA A 1 93 ? 6.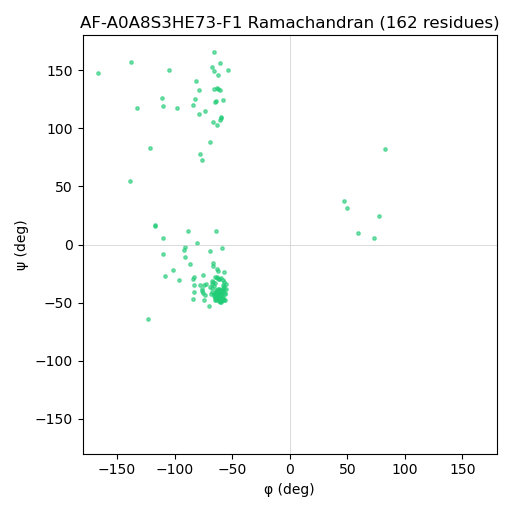446 -0.809 -5.259 1.00 93.94 93 ALA A O 1
ATOM 739 N N . ALA A 1 94 ? 7.162 -1.287 -7.333 1.00 95.62 94 ALA A N 1
ATOM 740 C CA . ALA A 1 94 ? 6.267 -2.423 -7.534 1.00 95.62 94 ALA A CA 1
ATOM 741 C C . ALA A 1 94 ? 6.475 -3.507 -6.465 1.00 95.62 94 ALA A C 1
ATOM 743 O O . ALA A 1 94 ? 5.520 -3.948 -5.824 1.00 95.62 94 ALA A O 1
ATOM 744 N N . ILE A 1 95 ? 7.729 -3.887 -6.199 1.00 95.69 95 ILE A N 1
ATOM 745 C CA . ILE A 1 95 ? 8.070 -4.869 -5.161 1.00 95.69 95 ILE A CA 1
ATOM 746 C C . ILE A 1 95 ? 7.582 -4.404 -3.783 1.00 95.69 95 ILE A C 1
ATOM 748 O O . ILE A 1 95 ? 6.990 -5.192 -3.041 1.00 95.69 95 ILE A O 1
ATOM 752 N N . ASN A 1 96 ? 7.813 -3.142 -3.418 1.00 95.75 96 ASN A N 1
ATOM 753 C CA . ASN A 1 96 ? 7.413 -2.622 -2.111 1.00 95.75 96 ASN A CA 1
ATOM 754 C C . ASN A 1 96 ? 5.887 -2.502 -1.981 1.00 95.75 96 ASN A C 1
ATOM 756 O O . ASN A 1 96 ? 5.348 -2.868 -0.934 1.00 95.75 96 ASN A O 1
ATOM 760 N N . CYS A 1 97 ? 5.174 -2.137 -3.053 1.00 97.31 97 CYS A N 1
ATOM 761 C CA . CYS A 1 97 ? 3.713 -2.190 -3.089 1.00 97.31 97 CYS A CA 1
ATOM 762 C C . CYS A 1 97 ? 3.180 -3.615 -2.875 1.00 97.31 97 CYS A C 1
ATOM 764 O O . CYS A 1 97 ? 2.306 -3.816 -2.031 1.00 97.31 97 CYS A O 1
ATOM 766 N N . VAL A 1 98 ? 3.741 -4.622 -3.559 1.00 97.00 98 VAL A N 1
ATOM 767 C CA . VAL A 1 98 ? 3.358 -6.034 -3.365 1.00 97.00 98 VAL A CA 1
ATOM 768 C C . VAL A 1 98 ? 3.637 -6.497 -1.933 1.00 97.00 98 VAL A C 1
ATOM 770 O O . VAL A 1 98 ? 2.791 -7.155 -1.324 1.00 97.00 98 VAL A O 1
ATOM 773 N N . ARG A 1 99 ? 4.792 -6.143 -1.355 1.00 96.75 99 ARG A N 1
ATOM 774 C CA . ARG A 1 99 ? 5.142 -6.498 0.034 1.00 96.75 99 ARG A CA 1
ATOM 775 C C . ARG A 1 99 ? 4.169 -5.891 1.042 1.00 96.75 99 ARG A C 1
ATOM 777 O O . ARG A 1 99 ? 3.742 -6.588 1.962 1.00 96.75 99 ARG A O 1
ATOM 784 N N . LEU A 1 100 ? 3.801 -4.623 0.861 1.00 97.69 100 LEU A N 1
ATOM 785 C CA . LEU A 1 100 ? 2.819 -3.945 1.705 1.00 97.69 100 LEU A CA 1
ATOM 786 C C . LEU A 1 100 ? 1.431 -4.563 1.564 1.00 97.69 100 LEU A C 1
ATOM 788 O O . LEU A 1 100 ? 0.825 -4.895 2.575 1.00 97.69 100 LEU A O 1
ATOM 792 N N . LEU A 1 101 ? 0.948 -4.806 0.345 1.00 97.94 101 LEU A N 1
ATOM 793 C CA . LEU A 1 101 ? -0.343 -5.468 0.135 1.00 97.94 101 LEU A CA 1
ATOM 794 C C . LEU A 1 101 ? -0.360 -6.870 0.760 1.00 97.94 101 LEU A C 1
ATOM 796 O O . LEU A 1 101 ? -1.291 -7.208 1.486 1.00 97.94 101 LEU A O 1
ATOM 800 N N . THR A 1 102 ? 0.713 -7.646 0.590 1.00 97.38 102 THR A N 1
ATOM 801 C CA . THR A 1 102 ? 0.876 -8.959 1.242 1.00 97.38 102 THR A CA 1
ATOM 802 C C . THR A 1 102 ? 0.809 -8.847 2.767 1.00 97.38 102 THR A C 1
ATOM 804 O O . THR A 1 102 ? 0.281 -9.735 3.435 1.00 97.38 102 THR A O 1
ATOM 807 N N . ARG A 1 103 ? 1.325 -7.748 3.332 1.00 97.69 103 ARG A N 1
ATOM 808 C CA . ARG A 1 103 ? 1.286 -7.488 4.772 1.00 97.69 103 ARG A CA 1
ATOM 809 C C . ARG A 1 103 ? -0.092 -7.033 5.258 1.00 97.69 103 ARG A C 1
ATOM 811 O O . ARG A 1 103 ? -0.486 -7.431 6.349 1.00 97.69 103 ARG A O 1
ATOM 818 N N . LEU A 1 104 ? -0.800 -6.212 4.486 1.00 98.00 104 LEU A N 1
ATOM 819 C CA . LEU A 1 104 ? -2.049 -5.556 4.882 1.00 98.00 104 LEU A CA 1
ATOM 820 C C . LEU A 1 104 ? -3.281 -6.445 4.679 1.00 98.00 104 LEU A C 1
ATOM 822 O O . LEU A 1 104 ? -4.111 -6.556 5.582 1.00 98.00 104 LEU A O 1
ATOM 826 N N . LEU A 1 105 ? -3.401 -7.086 3.511 1.00 97.56 105 LEU A N 1
ATOM 827 C CA . LEU A 1 105 ? -4.626 -7.774 3.087 1.00 97.56 105 LEU A CA 1
ATOM 828 C C . LEU A 1 105 ? -5.123 -8.847 4.072 1.00 97.56 105 LEU A C 1
ATOM 830 O O . LEU A 1 105 ? -6.330 -8.866 4.322 1.00 97.56 105 LEU A O 1
ATOM 834 N N . PRO A 1 106 ? -4.268 -9.697 4.684 1.00 97.81 106 PRO A N 1
ATOM 835 C CA . PRO A 1 106 ? -4.743 -10.697 5.639 1.00 97.81 106 PRO A CA 1
ATOM 836 C C . PRO A 1 106 ? -5.501 -10.087 6.820 1.00 97.81 106 PRO A C 1
ATOM 838 O O . PRO A 1 106 ? -6.499 -10.649 7.253 1.00 97.81 106 PRO A O 1
ATOM 841 N N . TYR A 1 107 ? -5.055 -8.926 7.310 1.00 98.06 107 TYR A N 1
ATOM 842 C CA . TYR A 1 107 ? -5.682 -8.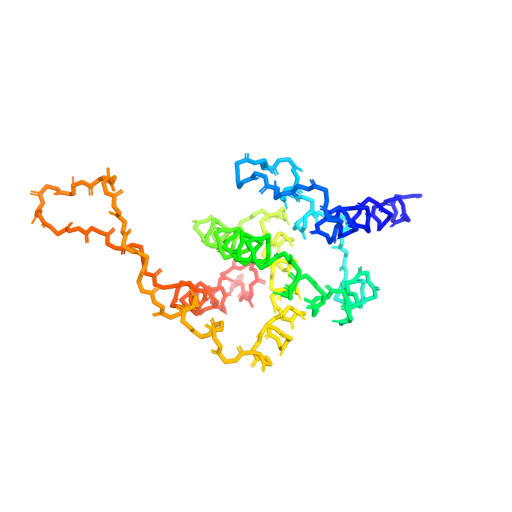240 8.440 1.00 98.06 107 TYR A CA 1
ATOM 843 C C . TYR A 1 107 ? -6.862 -7.372 8.006 1.00 98.06 107 TYR A C 1
ATOM 845 O O . TYR A 1 107 ? -7.809 -7.216 8.764 1.00 98.06 107 TYR A O 1
ATOM 853 N N . ILE A 1 108 ? -6.858 -6.832 6.786 1.00 97.31 108 ILE A N 1
ATOM 854 C CA . ILE A 1 108 ? -8.036 -6.144 6.240 1.00 97.31 108 ILE A CA 1
ATOM 855 C C . ILE A 1 108 ? -9.226 -7.110 6.163 1.00 97.31 108 ILE A C 1
ATOM 857 O O . ILE A 1 108 ? -10.315 -6.790 6.629 1.00 97.31 108 ILE A O 1
ATOM 861 N N . PHE A 1 109 ? -9.006 -8.314 5.627 1.00 96.69 109 PHE A N 1
ATOM 862 C CA . PHE A 1 109 ? -10.071 -9.291 5.379 1.00 96.69 109 PHE A CA 1
ATOM 863 C C . PHE A 1 109 ? -10.522 -10.103 6.599 1.00 96.69 109 PHE A C 1
ATOM 865 O O . PHE A 1 109 ? -11.420 -10.938 6.461 1.00 96.69 109 PHE A O 1
ATOM 872 N N . GLU A 1 110 ? -9.955 -9.851 7.781 1.00 97.50 110 GLU A N 1
ATOM 873 C CA . GLU A 1 110 ? -10.567 -10.290 9.041 1.00 97.50 110 GLU A CA 1
ATOM 874 C C . GLU A 1 110 ? -11.954 -9.647 9.233 1.00 97.50 110 GLU A C 1
ATOM 876 O O . GLU A 1 110 ? -12.832 -10.296 9.793 1.00 97.50 110 GLU A O 1
ATOM 881 N N . GLU A 1 111 ? -12.179 -8.435 8.701 1.00 96.62 111 GLU A N 1
ATOM 882 C CA . GLU A 1 111 ? -13.482 -7.759 8.717 1.00 96.62 111 GLU A CA 1
ATOM 883 C C . GLU A 1 111 ? -14.226 -7.949 7.383 1.00 96.62 111 GLU A C 1
ATOM 885 O O . GLU A 1 111 ? -13.757 -7.494 6.331 1.00 96.62 111 GLU A O 1
ATOM 890 N N . PRO A 1 112 ? -15.405 -8.602 7.370 1.00 92.94 112 PRO A N 1
ATOM 891 C CA . PRO A 1 112 ? -16.113 -8.911 6.131 1.00 92.94 112 PRO A CA 1
ATOM 892 C C . PRO A 1 112 ? -16.536 -7.694 5.308 1.00 92.94 112 PRO A C 1
ATOM 894 O O . PRO A 1 112 ? -16.585 -7.787 4.081 1.00 92.94 112 PRO A O 1
ATOM 897 N N . GLU A 1 113 ? -16.804 -6.570 5.968 1.00 92.06 113 GLU A N 1
ATOM 898 C CA . GLU A 1 113 ? -17.284 -5.318 5.371 1.00 92.06 113 GLU A CA 1
ATOM 899 C C . GLU A 1 113 ? -16.305 -4.748 4.333 1.00 92.06 113 GLU A C 1
ATOM 901 O O . GLU A 1 113 ? -16.718 -4.170 3.325 1.00 92.06 113 GLU A O 1
ATOM 906 N N . TRP A 1 114 ? -15.004 -5.018 4.492 1.00 95.06 114 TRP A N 1
ATOM 907 C CA . TRP A 1 114 ? -13.970 -4.598 3.545 1.00 95.06 114 TRP A CA 1
ATOM 908 C C . TRP A 1 114 ? -14.079 -5.278 2.176 1.00 95.06 114 TRP A C 1
ATOM 910 O O . TRP A 1 114 ? -13.536 -4.769 1.195 1.00 95.06 114 TRP A O 1
ATOM 920 N N . ARG A 1 115 ? -14.835 -6.380 2.051 1.00 93.56 115 ARG A N 1
ATOM 921 C CA . ARG A 1 115 ? -15.160 -6.964 0.737 1.00 93.56 115 ARG A CA 1
ATOM 922 C C . ARG A 1 115 ? -15.928 -5.979 -0.136 1.00 93.56 115 ARG A C 1
ATOM 924 O O . ARG A 1 115 ? -15.639 -5.900 -1.324 1.00 93.56 115 ARG A O 1
ATOM 931 N N . GLY A 1 116 ? -16.846 -5.207 0.452 1.00 92.50 116 GLY A N 1
ATOM 932 C CA . GLY A 1 116 ? -17.583 -4.167 -0.261 1.00 92.50 116 GLY A CA 1
ATOM 933 C C . GLY A 1 116 ? -16.639 -3.115 -0.834 1.00 92.50 116 GLY A C 1
ATOM 934 O O . GLY A 1 116 ? -16.709 -2.822 -2.020 1.00 92.50 116 GLY A O 1
ATOM 935 N N . PHE A 1 117 ? -15.685 -2.629 -0.039 1.00 92.56 117 PHE A N 1
ATOM 936 C CA . PHE A 1 117 ? -14.678 -1.671 -0.507 1.00 92.56 117 PHE A CA 1
ATOM 937 C C . PHE A 1 117 ? -13.833 -2.202 -1.683 1.00 92.56 117 PHE A C 1
ATOM 939 O O . PHE A 1 117 ? -13.559 -1.462 -2.623 1.00 92.56 117 PHE A O 1
ATOM 946 N N . PHE A 1 118 ? -13.434 -3.478 -1.657 1.00 94.38 118 PHE A N 1
ATOM 947 C CA . PHE A 1 118 ? -12.585 -4.059 -2.704 1.00 94.38 118 PHE A CA 1
ATOM 948 C C . PHE A 1 118 ? -13.331 -4.413 -3.998 1.00 94.38 118 PHE A C 1
ATOM 950 O O . PHE A 1 118 ? -12.740 -4.313 -5.073 1.00 94.38 118 PHE A O 1
ATOM 957 N N . TRP A 1 119 ? -14.588 -4.848 -3.897 1.00 93.50 119 TRP A N 1
ATOM 958 C CA . TRP A 1 119 ? -15.345 -5.430 -5.014 1.00 93.50 119 TRP A CA 1
ATOM 959 C C . TRP A 1 119 ? -16.494 -4.564 -5.530 1.00 93.50 119 TRP A C 1
ATOM 961 O O . TRP A 1 119 ? -17.081 -4.914 -6.548 1.00 93.50 119 TRP A O 1
ATOM 971 N N . SER A 1 120 ? -16.829 -3.458 -4.863 1.00 89.12 120 SER A N 1
ATOM 972 C CA . SER A 1 120 ? -17.855 -2.545 -5.374 1.00 89.12 120 SER A CA 1
ATOM 973 C C . SER A 1 120 ? -17.273 -1.617 -6.429 1.00 89.12 120 SER A C 1
ATOM 975 O O . SER A 1 120 ? -16.170 -1.088 -6.266 1.00 89.12 120 SER A O 1
ATOM 977 N N . ASP A 1 121 ? -18.056 -1.363 -7.473 1.00 76.19 121 ASP A N 1
ATOM 978 C CA . ASP A 1 121 ? -17.779 -0.283 -8.409 1.00 76.19 121 ASP A CA 1
ATOM 979 C C . ASP A 1 121 ? -17.834 1.047 -7.665 1.00 76.19 121 ASP A C 1
ATOM 981 O O . ASP A 1 121 ? -18.763 1.307 -6.896 1.00 76.19 121 ASP A O 1
ATOM 985 N N . ILE A 1 122 ? -16.845 1.909 -7.894 1.00 67.44 122 ILE A N 1
ATOM 986 C CA . ILE A 1 122 ? -16.901 3.279 -7.393 1.00 67.44 122 ILE A CA 1
ATOM 987 C C . ILE A 1 122 ? -17.825 4.034 -8.351 1.00 67.44 122 ILE A C 1
ATOM 989 O O . ILE A 1 122 ? -17.439 4.231 -9.512 1.00 67.44 122 ILE A O 1
ATOM 993 N N . PRO A 1 123 ? -19.025 4.482 -7.918 1.00 57.72 123 PRO A N 1
ATOM 994 C CA . PRO A 1 123 ? -19.879 5.302 -8.758 1.00 57.72 123 PRO A CA 1
ATOM 995 C C . PRO A 1 123 ? -19.102 6.585 -9.011 1.00 57.72 123 PRO A C 1
ATOM 997 O O . PRO A 1 123 ? -18.944 7.424 -8.124 1.00 57.72 123 PRO A O 1
ATOM 1000 N N . THR A 1 124 ? -18.528 6.702 -10.202 1.00 55.12 124 THR A N 1
ATOM 1001 C CA . THR A 1 124 ? -17.696 7.844 -10.559 1.00 55.12 124 THR A CA 1
ATOM 1002 C C . THR A 1 124 ? -18.658 8.980 -10.881 1.00 55.12 124 THR A C 1
ATOM 1004 O O . THR A 1 124 ? -19.005 9.243 -12.030 1.00 55.12 124 THR A O 1
ATOM 1007 N N . GLY A 1 125 ? -19.202 9.595 -9.831 1.00 50.34 125 GLY A N 1
ATOM 1008 C CA . GLY A 1 125 ? -20.046 10.768 -9.938 1.00 50.34 125 GLY A CA 1
ATOM 1009 C C . GLY A 1 125 ? -19.252 11.900 -10.585 1.00 50.34 125 GLY A C 1
ATOM 1010 O O . GLY A 1 125 ? -18.398 12.502 -9.949 1.00 50.34 125 GLY A O 1
ATOM 1011 N N . GLN A 1 126 ? -19.586 12.193 -11.843 1.00 46.53 126 GLN A N 1
ATOM 1012 C CA . GLN A 1 126 ? -19.328 13.454 -12.551 1.00 46.53 126 GLN A CA 1
ATOM 1013 C C . GLN A 1 126 ? -17.931 13.773 -13.107 1.00 46.53 126 GLN A C 1
ATOM 1015 O O . GLN A 1 126 ? -17.682 14.949 -13.368 1.00 46.53 126 GLN A O 1
ATOM 1020 N N . GLN A 1 127 ? -17.042 12.823 -13.416 1.00 49.00 127 GLN A N 1
ATOM 1021 C CA . GLN A 1 127 ? -15.872 13.171 -14.244 1.00 49.00 127 GLN A CA 1
ATOM 1022 C C . GLN A 1 127 ? -15.638 12.180 -15.387 1.00 49.00 127 GLN A C 1
ATOM 1024 O O . GLN A 1 127 ? -15.343 11.013 -15.173 1.00 49.00 127 GLN A O 1
ATOM 1029 N N . GLN A 1 128 ? -15.753 12.742 -16.598 1.00 44.56 128 GLN A N 1
ATOM 1030 C CA . GLN A 1 128 ? -15.531 12.176 -17.933 1.00 44.56 128 GLN A CA 1
ATOM 1031 C C . GLN A 1 128 ? -16.699 11.371 -18.517 1.00 44.56 128 GLN A C 1
ATOM 1033 O O . GLN A 1 128 ? -16.721 10.144 -18.541 1.00 44.56 128 GLN A O 1
ATOM 1038 N N . ALA A 1 129 ? -17.654 12.110 -19.094 1.00 41.81 129 ALA A N 1
ATOM 1039 C CA . ALA A 1 129 ? -18.447 11.590 -20.198 1.00 41.81 129 ALA A CA 1
ATOM 1040 C C . ALA A 1 129 ? -17.481 11.243 -21.342 1.00 41.81 129 ALA A C 1
ATOM 1042 O O . ALA A 1 129 ? -16.904 12.135 -21.967 1.00 41.81 129 ALA A O 1
ATOM 1043 N N . THR A 1 130 ? -17.276 9.954 -21.598 1.00 48.47 130 THR A N 1
ATOM 1044 C CA . THR A 1 130 ? -16.733 9.528 -22.887 1.00 48.47 130 THR A CA 1
ATOM 1045 C C . THR A 1 130 ? -17.788 9.832 -23.955 1.00 48.47 130 THR A C 1
ATOM 1047 O O . THR A 1 130 ? -18.988 9.875 -23.666 1.00 48.47 130 THR A O 1
ATOM 1050 N N . SER A 1 131 ? -17.371 10.069 -25.199 1.00 53.97 131 SER A N 1
ATOM 1051 C CA . SER A 1 131 ? -18.255 10.466 -26.310 1.00 53.97 131 SER A CA 1
ATOM 1052 C C . SER A 1 131 ? -19.390 9.476 -26.630 1.00 53.97 131 SER A C 1
ATOM 1054 O O . SER A 1 131 ? -20.217 9.773 -27.486 1.00 53.97 131 SER A O 1
ATOM 1056 N N . ASN A 1 132 ? -19.450 8.328 -25.945 1.00 52.66 132 ASN A N 1
ATOM 1057 C CA . ASN A 1 132 ? -20.401 7.245 -26.185 1.00 52.66 132 ASN A CA 1
ATOM 1058 C C . ASN A 1 132 ? -21.455 7.070 -25.072 1.00 52.66 132 ASN A C 1
ATOM 1060 O O . ASN A 1 132 ? -22.251 6.141 -25.145 1.00 52.66 132 ASN A O 1
ATOM 1064 N N . GLY A 1 133 ? -21.508 7.946 -24.061 1.00 46.84 133 GLY A N 1
ATOM 1065 C CA . GLY A 1 133 ? -22.590 7.935 -23.061 1.00 46.84 133 GLY A CA 1
ATOM 1066 C C . GLY A 1 133 ? -22.538 6.796 -22.033 1.00 46.84 133 GLY A C 1
ATOM 1067 O O . GLY A 1 133 ? -23.436 6.698 -21.199 1.00 46.84 133 GLY A O 1
ATOM 1068 N N . GLU A 1 134 ? -21.487 5.975 -22.037 1.00 49.97 134 GLU A N 1
ATOM 1069 C CA . GLU A 1 134 ? -21.183 5.060 -20.937 1.00 49.97 134 GLU A CA 1
ATOM 1070 C C . GLU A 1 134 ? -20.399 5.821 -19.863 1.00 49.97 134 GLU A C 1
ATOM 1072 O O . GLU A 1 134 ? -19.319 6.368 -20.115 1.00 49.97 134 GLU A O 1
ATOM 1077 N N . TYR A 1 135 ? -20.960 5.884 -18.652 1.00 53.66 135 TYR A N 1
ATOM 1078 C CA . TYR A 1 135 ? -20.211 6.293 -17.470 1.00 53.66 135 TYR A CA 1
ATOM 1079 C C . TYR A 1 135 ? -19.059 5.300 -17.304 1.00 53.66 135 TYR A C 1
ATOM 1081 O O . TYR A 1 135 ? -19.298 4.138 -16.988 1.00 53.66 135 TYR A O 1
ATOM 1089 N N . ALA A 1 136 ? -17.822 5.736 -17.545 1.00 55.22 136 ALA A N 1
ATOM 1090 C CA . ALA A 1 136 ? -16.650 4.909 -17.305 1.00 55.22 136 ALA A CA 1
ATOM 1091 C C . ALA A 1 136 ? -16.489 4.732 -15.787 1.00 55.22 136 ALA A C 1
ATOM 1093 O O . ALA A 1 136 ? -15.855 5.543 -15.114 1.00 55.22 136 ALA A O 1
ATOM 1094 N N . SER A 1 137 ? -17.129 3.709 -15.222 1.00 65.06 137 SER A N 1
ATOM 1095 C CA . SER A 1 137 ? -16.903 3.298 -13.842 1.00 65.06 137 SER A CA 1
ATOM 1096 C C . SER A 1 137 ? -15.471 2.794 -13.724 1.00 65.06 137 SER A C 1
ATOM 1098 O O . SER A 1 137 ? -15.078 1.868 -14.436 1.00 65.06 137 SER A O 1
ATOM 1100 N N . LYS A 1 138 ? -14.672 3.393 -12.832 1.00 80.06 138 LYS A N 1
ATOM 1101 C CA . LYS A 1 138 ? -13.370 2.816 -12.477 1.00 80.06 138 LYS A CA 1
ATOM 1102 C C . LYS A 1 138 ? -13.630 1.398 -11.939 1.00 80.06 138 LYS A C 1
ATOM 1104 O O . LYS A 1 138 ? -14.420 1.287 -10.996 1.00 80.06 138 LYS A O 1
ATOM 1109 N N . PRO A 1 139 ? -13.008 0.346 -12.507 1.00 89.94 139 PRO A N 1
ATOM 1110 C CA . PRO A 1 139 ? -13.267 -1.020 -12.069 1.00 89.94 139 PRO A CA 1
ATOM 1111 C C . PRO A 1 139 ? -12.904 -1.192 -10.587 1.00 89.94 139 PRO A C 1
ATOM 1113 O O . PRO A 1 139 ? -12.064 -0.432 -10.072 1.00 89.94 139 PRO A O 1
ATOM 1116 N N . PRO A 1 140 ? -13.500 -2.178 -9.895 1.00 94.44 140 PRO A N 1
ATOM 1117 C CA . PRO A 1 140 ? -13.255 -2.410 -8.481 1.00 94.44 140 PRO A CA 1
ATOM 1118 C C . PRO A 1 140 ? -11.766 -2.559 -8.164 1.00 94.44 140 PRO A C 1
ATOM 1120 O O . PRO A 1 140 ? -10.966 -3.038 -8.974 1.00 94.44 140 PRO A O 1
ATOM 1123 N N . LEU A 1 141 ? -11.374 -2.168 -6.949 1.00 95.38 141 LEU A N 1
ATOM 1124 C CA . LEU A 1 141 ? -9.973 -2.200 -6.525 1.00 95.38 141 LEU A CA 1
ATOM 1125 C C . LEU A 1 141 ? -9.368 -3.608 -6.633 1.00 95.38 141 LEU A C 1
ATOM 1127 O O . LEU A 1 141 ? -8.211 -3.747 -7.028 1.00 95.38 141 LEU A O 1
ATOM 1131 N N . ALA A 1 142 ? -10.147 -4.643 -6.308 1.00 95.88 142 ALA A N 1
ATOM 1132 C CA . ALA A 1 142 ? -9.725 -6.033 -6.428 1.00 95.88 142 ALA A CA 1
ATOM 1133 C C . ALA A 1 142 ? -9.480 -6.449 -7.880 1.00 95.88 142 ALA A C 1
ATOM 1135 O O . ALA A 1 142 ? -8.468 -7.086 -8.152 1.00 95.88 142 ALA A O 1
ATOM 1136 N N . GLU A 1 143 ? -10.361 -6.072 -8.807 1.00 95.69 143 GLU A N 1
ATOM 1137 C CA . GLU A 1 143 ? -10.191 -6.377 -10.230 1.00 95.69 143 GLU A CA 1
ATOM 1138 C C . GLU A 1 143 ? -8.913 -5.736 -10.767 1.00 95.69 143 GLU A C 1
ATOM 1140 O O . GLU A 1 143 ? -8.066 -6.416 -11.345 1.00 95.69 143 GLU A O 1
ATOM 1145 N N . ARG A 1 144 ? -8.722 -4.445 -10.478 1.00 95.62 144 ARG A N 1
ATOM 1146 C CA . ARG A 1 144 ? -7.513 -3.704 -10.847 1.00 95.62 144 ARG A CA 1
ATOM 1147 C C . ARG A 1 144 ? -6.258 -4.362 -10.295 1.00 95.62 144 ARG A C 1
ATOM 1149 O O . ARG A 1 144 ? -5.309 -4.574 -11.038 1.00 95.62 144 ARG A O 1
ATOM 1156 N N . LEU A 1 145 ? -6.266 -4.715 -9.010 1.00 97.31 145 LEU A N 1
ATOM 1157 C CA . LEU A 1 145 ? -5.144 -5.397 -8.375 1.00 97.31 145 LEU A CA 1
ATOM 1158 C C . LEU A 1 145 ? -4.846 -6.738 -9.058 1.00 97.31 145 LEU A C 1
ATOM 1160 O O . LEU A 1 145 ? -3.693 -7.007 -9.378 1.00 97.31 145 LEU A O 1
ATOM 1164 N N . LEU A 1 146 ? -5.861 -7.571 -9.294 1.00 96.94 146 LEU A N 1
ATOM 1165 C CA . LEU A 1 146 ? -5.685 -8.884 -9.916 1.00 96.94 146 LEU A CA 1
ATOM 1166 C C . LEU A 1 146 ? -5.159 -8.774 -11.349 1.00 96.94 146 LEU A C 1
ATOM 1168 O O . LEU A 1 146 ? -4.219 -9.490 -11.690 1.00 96.94 146 LEU A O 1
ATOM 1172 N N . GLN A 1 147 ? -5.708 -7.859 -12.150 1.00 95.94 147 GLN A N 1
ATOM 1173 C CA . GLN A 1 147 ? -5.246 -7.603 -13.513 1.00 95.94 147 GLN A CA 1
ATOM 1174 C C . GLN A 1 147 ? -3.780 -7.162 -13.516 1.00 95.94 147 GLN A C 1
ATOM 1176 O O . GLN A 1 147 ? -2.950 -7.752 -14.199 1.00 95.94 147 GLN A O 1
ATOM 1181 N N . THR A 1 148 ? -3.430 -6.189 -12.674 1.00 96.56 148 THR A N 1
ATOM 1182 C CA . THR A 1 148 ? -2.056 -5.689 -12.587 1.00 96.56 148 THR A CA 1
ATOM 1183 C C . THR A 1 148 ? -1.077 -6.751 -12.102 1.00 96.56 148 THR A C 1
ATOM 1185 O O . THR A 1 148 ? 0.020 -6.862 -12.638 1.00 96.56 148 THR A O 1
ATOM 1188 N N . LEU A 1 149 ? -1.452 -7.570 -11.116 1.00 96.38 149 LEU A N 1
ATOM 1189 C CA . LEU A 1 149 ? -0.607 -8.685 -10.690 1.00 96.38 149 LEU A CA 1
ATOM 1190 C C . LEU A 1 149 ? -0.425 -9.711 -11.814 1.00 96.38 149 LEU A C 1
ATOM 1192 O O . LEU A 1 149 ? 0.686 -10.205 -11.986 1.00 96.38 149 LEU A O 1
ATOM 1196 N N . ALA A 1 150 ? -1.476 -10.011 -12.583 1.00 95.88 150 ALA A N 1
ATOM 1197 C CA . ALA A 1 150 ? -1.391 -10.916 -13.725 1.00 95.88 150 ALA A CA 1
ATOM 1198 C C . ALA A 1 150 ? -0.430 -10.387 -14.801 1.00 95.88 150 ALA A C 1
ATOM 1200 O O . ALA A 1 150 ? 0.418 -11.144 -15.269 1.00 95.88 150 ALA A O 1
ATOM 1201 N N . ASP A 1 151 ? -0.495 -9.097 -15.128 1.00 94.19 151 ASP A N 1
ATOM 1202 C CA . ASP A 1 151 ? 0.417 -8.463 -16.086 1.00 94.19 151 ASP A CA 1
ATOM 1203 C C . ASP A 1 151 ? 1.869 -8.486 -15.579 1.00 94.19 151 ASP A C 1
ATOM 1205 O O . ASP A 1 151 ? 2.797 -8.852 -16.307 1.00 94.19 151 ASP A O 1
ATOM 1209 N N . LEU A 1 152 ? 2.076 -8.182 -14.292 1.00 94.62 152 LEU A N 1
ATOM 1210 C CA . LEU A 1 152 ? 3.400 -8.202 -13.674 1.00 94.62 152 LEU A CA 1
ATOM 1211 C C . LEU A 1 152 ? 4.038 -9.591 -13.667 1.00 94.62 152 LEU A C 1
ATOM 1213 O O . LEU A 1 152 ? 5.261 -9.657 -13.719 1.00 94.62 152 LEU A O 1
ATOM 1217 N N . LEU A 1 153 ? 3.279 -10.694 -13.644 1.00 93.75 153 LEU A N 1
ATOM 1218 C CA . LEU A 1 153 ? 3.841 -12.054 -13.727 1.00 93.75 153 LEU A CA 1
ATOM 1219 C C . LEU A 1 153 ? 4.583 -12.323 -15.043 1.00 93.75 153 LEU A C 1
ATOM 1221 O O . LEU A 1 153 ? 5.437 -13.208 -15.082 1.00 93.75 153 LEU A O 1
ATOM 1225 N N . PHE A 1 154 ? 4.275 -11.567 -16.097 1.00 92.00 154 PHE A N 1
ATOM 1226 C CA . PHE A 1 154 ? 4.840 -11.750 -17.434 1.00 92.00 154 PHE A CA 1
ATOM 1227 C C . PHE A 1 154 ? 5.655 -10.540 -17.914 1.00 92.00 154 PHE A C 1
ATOM 1229 O O . PHE A 1 154 ? 5.935 -10.424 -19.106 1.00 92.00 154 PHE A O 1
ATOM 1236 N N . CYS A 1 155 ? 6.055 -9.654 -17.000 1.00 91.75 155 CYS A N 1
ATOM 1237 C CA . CYS A 1 155 ? 6.805 -8.441 -17.307 1.00 91.75 155 CYS A CA 1
ATOM 1238 C C . CYS A 1 155 ? 8.279 -8.761 -17.663 1.00 91.75 155 CYS A C 1
ATOM 1240 O O . CYS A 1 155 ? 9.026 -9.243 -16.795 1.00 91.75 155 CYS A O 1
ATOM 1242 N N . PRO A 1 156 ? 8.724 -8.514 -18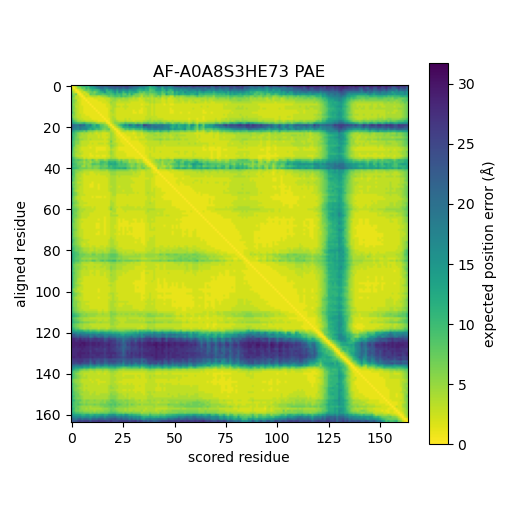.914 1.00 89.81 156 PRO A N 1
ATOM 1243 C CA . PRO A 1 156 ? 10.101 -8.764 -19.337 1.00 89.81 156 PRO A CA 1
ATOM 1244 C C . PRO A 1 156 ? 11.104 -7.914 -18.557 1.00 89.81 156 PRO A C 1
ATOM 1246 O O . PRO A 1 156 ? 10.809 -6.781 -18.190 1.00 89.81 156 PRO A O 1
ATOM 1249 N N . ASP A 1 157 ? 12.288 -8.468 -18.299 1.00 89.38 157 ASP A N 1
ATOM 1250 C CA . ASP A 1 157 ? 13.382 -7.812 -17.562 1.00 89.38 157 ASP A CA 1
ATOM 1251 C C . ASP A 1 157 ? 13.029 -7.377 -16.123 1.00 89.38 157 ASP A C 1
ATOM 1253 O O . ASP A 1 157 ? 13.829 -6.726 -15.447 1.00 89.38 157 ASP A O 1
ATOM 1257 N N . PHE A 1 158 ? 11.867 -7.814 -15.621 1.00 92.75 158 PHE A N 1
ATOM 1258 C CA . PHE A 1 158 ? 11.439 -7.661 -14.234 1.00 92.75 158 PHE A CA 1
ATOM 1259 C C . PHE A 1 158 ? 11.116 -9.012 -13.582 1.00 92.75 158 PHE A C 1
ATOM 1261 O O . PHE A 1 158 ? 11.811 -9.424 -12.654 1.00 92.75 158 PHE A O 1
ATOM 1268 N N . THR A 1 159 ? 10.099 -9.731 -14.067 1.00 91.75 159 THR A N 1
ATOM 1269 C CA . THR A 1 159 ? 9.696 -11.051 -13.533 1.00 91.75 159 THR A CA 1
ATOM 1270 C C . THR A 1 159 ? 10.036 -12.200 -14.468 1.00 91.75 159 THR A C 1
ATOM 1272 O O . THR A 1 159 ? 10.282 -13.316 -14.007 1.00 91.75 159 THR A O 1
ATOM 1275 N N . VAL A 1 160 ? 10.106 -11.933 -15.772 1.00 90.75 160 VAL A N 1
ATOM 1276 C CA . VAL A 1 160 ? 10.532 -12.898 -16.783 1.00 90.75 160 VAL A CA 1
ATOM 1277 C C . VAL A 1 160 ? 11.880 -12.468 -17.338 1.00 90.75 160 VAL A C 1
ATOM 1279 O O . VAL A 1 160 ? 12.043 -11.350 -17.822 1.00 90.75 160 VAL A O 1
ATOM 1282 N N . ALA A 1 161 ? 12.857 -13.372 -17.295 1.00 83.25 161 ALA A N 1
ATOM 1283 C CA . ALA A 1 161 ? 14.142 -13.135 -17.936 1.00 83.25 161 ALA A CA 1
ATOM 1284 C C . ALA A 1 161 ? 13.950 -13.023 -19.457 1.00 83.25 161 ALA A C 1
ATOM 1286 O O . ALA A 1 161 ? 13.449 -13.957 -20.092 1.00 83.25 161 ALA A O 1
ATOM 1287 N N . SER A 1 162 ? 14.378 -11.908 -20.048 1.00 75.25 162 SER A N 1
ATOM 1288 C CA . SER A 1 162 ? 14.408 -11.770 -21.502 1.00 75.25 162 SER A CA 1
ATOM 1289 C C . SER A 1 162 ? 15.383 -12.789 -22.098 1.00 75.25 162 SER A C 1
ATOM 1291 O O . SER A 1 162 ? 16.496 -12.987 -21.596 1.00 75.25 162 SER A O 1
ATOM 1293 N N . LYS A 1 163 ? 14.966 -13.469 -23.174 1.00 68.44 163 LYS A N 1
ATOM 1294 C CA . LYS A 1 163 ? 15.879 -14.306 -23.961 1.00 68.44 163 LYS A CA 1
ATOM 1295 C C . LYS A 1 163 ? 16.895 -13.373 -24.621 1.00 68.44 163 LYS A C 1
ATOM 1297 O O . LYS A 1 163 ? 16.531 -12.641 -25.536 1.00 68.44 163 LYS A O 1
ATOM 1302 N N . LYS A 1 164 ? 18.122 -13.371 -24.100 1.00 57.22 164 LYS A N 1
ATOM 1303 C CA . LYS A 1 164 ? 19.281 -12.770 -24.768 1.00 57.22 164 LYS A CA 1
ATOM 1304 C C . LYS A 1 164 ? 19.590 -13.493 -26.071 1.00 57.22 164 LYS A C 1
ATOM 1306 O O . LYS A 1 164 ? 19.429 -14.735 -26.094 1.00 57.22 164 LYS A O 1
#

Organism: NCBI:txid392030

InterPro domains:
  IPR026705 HID1/Ecm30 [PF12722] (1-162)
  IPR026705 HID1/Ecm30 [PTHR21575] (1-163)

=== Feature glossary ===
Legend for the data blocks above and below:

— What the protein is —

The amino-acid sequence is the protein's primary structure: the linear order of residues from the N-terminus to the C-terminus, written in one-letter code. Everything else here — the 3D coordinates, the secondary structure, the domain annotations — is ultimately a consequence of this string.

Functional annotations link the protein to curated databases. InterPro entries identify conserved domains and families by matching the sequence against member-database signatures (Pfam, PROSITE, CDD, …). Gene Ontology (GO) terms describe molecular function, biological process, and cellular component in a controlled vocabulary. CATH places the structure in a hierarchical fold classification (Class/Architecture/Topology/Homologous-superfamily). The organism is the source species.

— Where its atoms are —

Atomic coordinates in PDBx/mmCIF format — the same representation the Protein Data Bank distributes. Each line of the _atom_site loop places one backbone atom in Cartesian space (units: ångströms, origin: arbitrary).

The six renders are orthographic views along the three Cartesian axes in both directions. Representation (cartoon, sticks, or surface) and color scheme (sequence-rainbow or by-chain) vary across proteins so the training set covers all the common visualization conventions.

— Local backbone conformation —

Eight-state secondary structure (DSSP): H is the canonical α-helix, G the tighter 3₁₀-helix, I the wider π-helix; E/B are β-structure, T and S are turns and bends, and '-' is everything else. DSSP derives these from the pattern of main-chain N–H···O=C hydrogen bonds, not from the sequence.

Three-state secondary structure (P-SEA) collapses the eight DSSP classes into helix (a), strand (b), and coil (c). P-SEA assigns these from Cα geometry alone — distances and angles — without requiring backbone oxygens, so it works on any Cα trace.

φ (phi) and ψ (psi) are the two rotatable backbone dihedrals per residue: φ is the C(i-1)–N–Cα–C torsion, ψ is the N–Cα–C–N(i+1) torsion, both in degrees on (−180°, 180°]. α-helical residues cluster near (−60°, −45°); β-strand residues near (−120°, +130°). A Ramachandran plot is simply a scatter of (φ, ψ) for every residue.

— Global shape and packing —

The geometric summary reports three shape descriptors. Rg (radius of gyration) measures how spread out the Cα atoms are about their centre of mass; compact globular proteins have small Rg, elongated or unfolded one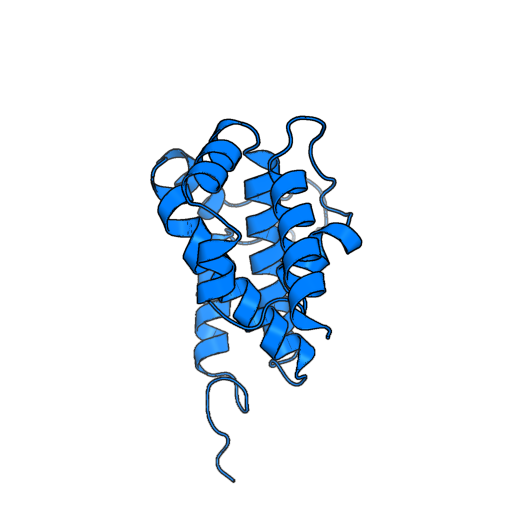s large. Cα contacts (<8 Å, |i−j|>4) count long-range residue pairs in spatial proximity — high for tightly packed folds, near zero for rods or random coil. The bounding-box extents give the protein's footprint along x, y, z in Å.

SASA measures how much of the protein is reachable by solvent. It is computed by rolling a water-sized probe over the atomic surface and summing the exposed area (Å²). Per-residue SASA distinguishes core (buried, low SASA) from surface (exposed, high SASA) residues; total SASA is a whole-molecule size measure.

Plot images: a contact map (which residues are close in 3D, as an N×N binary image), a Ramachandran scatter (backbone torsion angles, revealing secondary-structure composition at a glance), and — for AlphaFold structures — a PAE heatmap (pairwise prediction confidence).

— Structural neighborhood —

A 3Di character summarizes, for each residue, the relative orientation of the Cα frame of its nearest spatial neighbor. Because it encodes fold topology rather than chemistry, 3Di alignments detect remote structural similarity that sequence alignment misses.

The Foldseek neighbor list gives the closest experimentally determined structures in the PDB, ranked by structural alignment. TM-score near 1 means near-identical fold; near 0.3 means only rough topology match. This is how one finds what a novel AlphaFold prediction most resembles in the solved-structure universe.

— Confidence and disorder —

For AlphaFold models, the B-factor field carries pLDDT — the model's own estimate of local accuracy on a 0–100 scale. Regions with pLDDT<50 should be treated as essentially unmodeled; they often correspond to intrinsically disordered segments.

Crystallographic B-factors measure how much each atom's electron density is smeared out, in Å². They rise in mobile loops and surface residues and fall in the buried interior. In AlphaFold models this column is repurposed to hold pLDDT instead.

Predicted Aligned Error (PAE) is an AlphaFold confidence matrix: entry (i, j) is the expected error in the position of residue j, in ångströms, when the prediction is superimposed on the true structure at residue i. Low PAE within a block of residues means that block is internally rigid and well-predicted; high PAE between two blocks means their relative placement is uncertain even if each block individually is confident.